Protein AF-A0A7Y4UPC9-F1 (afdb_monomer_lite)

Foldseek 3Di:
DVVVVLVVLLVVLLVCQQVLDPVVVVVVVVVLVVLCVPVPPNCVVVVVSNVVSNVSSVVVNCCPQPVVCVVVVHDDPGPHNPPPCVVVLVVQLVLLVVLCVVCAAAAPAPQVSCVVPVPDSHRPDVVSRCSRHGHDDDD

Structure (mmCIF, N/CA/C/O backbone):
data_AF-A0A7Y4UPC9-F1
#
_entry.id   AF-A0A7Y4UPC9-F1
#
loop_
_atom_site.group_PDB
_atom_site.id
_atom_site.type_symbol
_atom_site.label_atom_id
_atom_site.label_alt_id
_atom_site.label_comp_id
_atom_site.label_asym_id
_atom_site.label_entity_id
_atom_site.label_seq_id
_atom_site.pdbx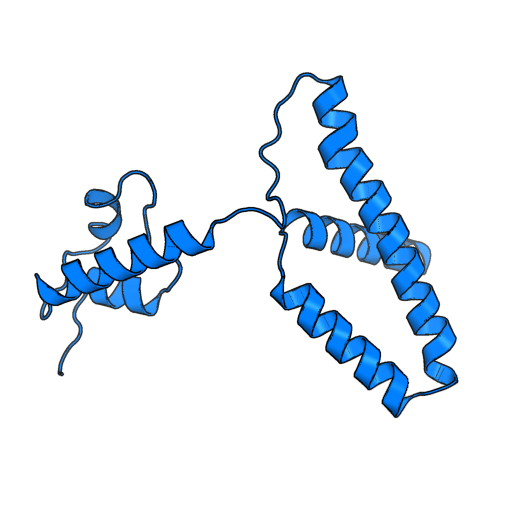_PDB_ins_code
_atom_site.Cartn_x
_atom_site.Cartn_y
_atom_site.Cartn_z
_atom_site.occupancy
_atom_site.B_iso_or_equiv
_atom_site.auth_seq_id
_atom_site.auth_comp_id
_atom_site.auth_asym_id
_atom_site.auth_atom_id
_atom_site.pdbx_PDB_model_num
ATOM 1 N N . MET A 1 1 ? -5.667 -14.138 23.600 1.00 67.75 1 MET A N 1
ATOM 2 C CA . MET A 1 1 ? -6.280 -14.009 22.254 1.00 67.75 1 MET A CA 1
ATOM 3 C C . MET A 1 1 ? -6.475 -12.553 21.809 1.00 67.75 1 MET A C 1
ATOM 5 O O . MET A 1 1 ? -5.989 -12.203 20.745 1.00 67.75 1 MET A O 1
ATOM 9 N N . ARG A 1 2 ? -7.091 -11.669 22.616 1.00 74.94 2 ARG A N 1
ATOM 10 C CA . ARG A 1 2 ? -7.308 -10.247 22.247 1.00 74.94 2 ARG A CA 1
ATOM 11 C C . ARG A 1 2 ? -6.025 -9.437 21.988 1.00 74.94 2 ARG A C 1
ATOM 13 O O . ARG A 1 2 ? -5.989 -8.654 21.050 1.00 74.94 2 ARG A O 1
ATOM 20 N N . ALA A 1 3 ? -4.969 -9.654 22.774 1.00 78.12 3 ALA A N 1
ATOM 21 C CA . ALA A 1 3 ? -3.689 -8.961 22.586 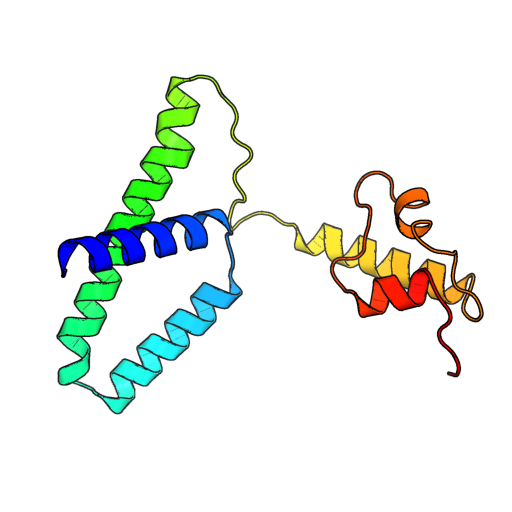1.00 78.12 3 ALA A CA 1
ATOM 22 C C . ALA A 1 3 ? -3.013 -9.311 21.248 1.00 78.12 3 ALA A C 1
ATOM 24 O O . ALA A 1 3 ? -2.524 -8.425 20.560 1.00 78.12 3 ALA A O 1
ATOM 25 N N . PHE A 1 4 ? -3.062 -10.586 20.847 1.00 84.75 4 PHE A N 1
ATOM 26 C CA . PHE A 1 4 ? -2.509 -11.050 19.573 1.00 84.75 4 PHE A CA 1
ATOM 27 C C . PHE A 1 4 ? -3.199 -10.389 18.372 1.00 84.75 4 PHE A C 1
ATOM 29 O O . PHE A 1 4 ? -2.528 -9.912 17.465 1.00 84.75 4 PHE A O 1
ATOM 36 N N . LEU A 1 5 ? -4.534 -10.283 18.405 1.00 83.00 5 LEU A N 1
ATOM 37 C CA . LEU A 1 5 ? -5.303 -9.594 17.364 1.00 83.00 5 LEU A CA 1
ATOM 38 C C . LEU A 1 5 ? -4.917 -8.116 17.242 1.00 83.00 5 LEU A C 1
ATOM 40 O O . LEU A 1 5 ? -4.759 -7.625 16.131 1.00 83.00 5 LEU A O 1
ATOM 44 N N . ASN A 1 6 ? -4.724 -7.423 18.367 1.00 79.50 6 ASN A N 1
ATOM 45 C CA . ASN A 1 6 ? -4.304 -6.022 18.352 1.00 79.50 6 ASN A CA 1
ATOM 46 C C . ASN A 1 6 ? -2.889 -5.859 17.781 1.00 79.50 6 ASN A C 1
ATOM 48 O O . ASN A 1 6 ? -2.661 -4.962 16.979 1.00 79.50 6 ASN A O 1
ATOM 52 N N . ILE A 1 7 ? -1.954 -6.745 18.139 1.00 83.50 7 ILE A N 1
ATOM 53 C CA . ILE A 1 7 ? -0.590 -6.728 17.589 1.00 83.50 7 ILE A CA 1
ATOM 54 C C . ILE A 1 7 ? -0.619 -6.961 16.076 1.00 83.50 7 ILE A C 1
ATOM 56 O O . ILE A 1 7 ? 0.023 -6.220 15.336 1.00 83.50 7 ILE A O 1
ATOM 60 N N . ALA A 1 8 ? -1.403 -7.935 15.608 1.00 84.81 8 ALA A N 1
ATOM 61 C CA . ALA A 1 8 ? -1.576 -8.189 14.182 1.00 84.81 8 ALA A CA 1
ATOM 62 C C . ALA A 1 8 ? -2.186 -6.979 13.453 1.00 84.81 8 ALA A C 1
ATOM 64 O O . ALA A 1 8 ? -1.730 -6.626 12.367 1.00 84.81 8 ALA A O 1
ATOM 65 N N . LEU A 1 9 ? -3.167 -6.300 14.063 1.00 83.81 9 LEU A N 1
ATOM 66 C CA . LEU A 1 9 ? -3.770 -5.088 13.501 1.00 83.81 9 LEU A CA 1
ATOM 67 C C . LEU A 1 9 ? -2.757 -3.942 13.396 1.00 83.81 9 LEU A C 1
ATOM 69 O O . LEU A 1 9 ? -2.700 -3.261 12.376 1.00 83.81 9 LEU A O 1
ATOM 73 N N . ILE A 1 10 ? -1.951 -3.733 14.440 1.00 82.06 10 ILE A N 1
ATOM 74 C CA . ILE A 1 10 ? -0.909 -2.701 14.460 1.00 82.06 10 ILE A CA 1
ATOM 75 C C . ILE A 1 10 ? 0.152 -3.010 13.402 1.00 82.06 10 ILE A C 1
ATOM 77 O O . ILE A 1 10 ? 0.505 -2.125 12.628 1.00 82.06 10 ILE A O 1
ATOM 81 N N . ALA A 1 11 ? 0.615 -4.260 13.316 1.00 83.56 11 ALA A N 1
ATOM 82 C CA . ALA A 1 11 ? 1.571 -4.690 12.298 1.00 83.56 11 ALA A CA 1
ATOM 83 C C . ALA A 1 11 ? 1.029 -4.466 10.878 1.00 83.56 11 ALA A C 1
ATOM 85 O O . ALA A 1 11 ? 1.744 -3.961 10.013 1.00 83.56 11 ALA A O 1
ATOM 86 N N . TRP A 1 12 ? -0.253 -4.764 10.653 1.00 84.88 12 TRP A N 1
ATOM 87 C CA . TRP A 1 12 ? -0.916 -4.497 9.379 1.00 84.88 12 TRP A CA 1
ATOM 88 C C . TRP A 1 12 ? -0.943 -2.999 9.042 1.00 84.88 12 TRP A C 1
ATOM 90 O O . TRP A 1 12 ? -0.599 -2.618 7.924 1.00 84.88 12 TRP A O 1
ATOM 100 N N . TRP A 1 13 ? -1.267 -2.134 10.011 1.00 83.31 13 TRP A N 1
ATOM 101 C CA . TRP A 1 13 ? -1.224 -0.681 9.820 1.00 83.31 13 TRP A CA 1
ATOM 102 C C . TRP A 1 13 ? 0.189 -0.166 9.529 1.00 83.31 13 TRP A C 1
ATOM 104 O O . TRP A 1 13 ? 0.358 0.669 8.644 1.00 83.31 13 TRP A O 1
ATOM 114 N N . VAL A 1 14 ? 1.211 -0.685 10.214 1.00 81.94 14 VAL A N 1
ATOM 115 C CA . VAL A 1 14 ? 2.616 -0.328 9.956 1.00 81.94 14 VAL A CA 1
ATOM 116 C C . VAL A 1 14 ? 3.017 -0.681 8.520 1.00 81.94 14 VAL A C 1
ATOM 118 O O . VAL A 1 14 ? 3.597 0.158 7.833 1.00 81.94 14 VAL A O 1
ATOM 121 N N . LEU A 1 15 ? 2.661 -1.878 8.038 1.00 80.38 15 LEU A N 1
ATOM 122 C CA . LEU A 1 15 ? 2.918 -2.295 6.654 1.00 80.38 15 LEU A CA 1
ATOM 123 C C . LEU A 1 15 ? 2.170 -1.427 5.639 1.00 80.38 15 LEU A C 1
ATOM 125 O O . LEU A 1 15 ? 2.726 -1.071 4.601 1.00 80.38 15 LEU A O 1
ATOM 129 N N . LEU A 1 16 ? 0.928 -1.046 5.943 1.00 80.75 16 LEU A N 1
ATOM 130 C CA . LEU A 1 16 ? 0.145 -0.153 5.095 1.00 80.75 16 LEU A CA 1
ATOM 131 C C . LEU A 1 16 ? 0.837 1.206 4.950 1.00 80.75 16 LEU A C 1
ATOM 133 O O . LEU A 1 16 ? 1.022 1.669 3.822 1.00 80.75 16 LEU A O 1
ATOM 137 N N . PHE A 1 17 ? 1.273 1.814 6.057 1.00 76.81 17 PHE A N 1
ATOM 138 C CA . PHE A 1 17 ? 1.993 3.090 6.021 1.00 76.81 17 PHE A CA 1
ATOM 139 C C . PHE A 1 17 ? 3.345 2.979 5.320 1.00 76.81 17 PHE A C 1
ATOM 141 O O . PHE A 1 17 ? 3.689 3.873 4.551 1.00 76.81 17 PHE A O 1
ATOM 148 N N . TYR A 1 18 ? 4.058 1.867 5.507 1.00 73.75 18 TYR A N 1
ATOM 149 C CA . TYR A 1 18 ? 5.296 1.583 4.783 1.00 73.75 18 TYR A CA 1
ATOM 150 C C . TYR A 1 18 ? 5.078 1.455 3.266 1.00 73.75 18 TYR A C 1
ATOM 152 O O . TYR A 1 18 ? 5.858 1.987 2.481 1.00 73.75 18 TYR A O 1
ATOM 160 N N . SER A 1 19 ? 3.993 0.798 2.840 1.00 71.31 19 SER A N 1
ATOM 161 C CA . SER A 1 19 ? 3.652 0.633 1.418 1.00 71.31 19 SER A CA 1
ATOM 162 C C . SER A 1 19 ? 3.169 1.919 0.738 1.00 71.31 19 SER A C 1
ATOM 164 O O . SER A 1 19 ? 3.084 1.965 -0.488 1.00 71.31 19 SER A O 1
ATOM 166 N N . ALA A 1 20 ? 2.804 2.945 1.519 1.00 69.19 20 ALA A N 1
ATOM 167 C CA . ALA A 1 20 ? 2.277 4.223 1.042 1.00 69.19 20 ALA A CA 1
ATOM 168 C C . ALA A 1 20 ? 1.098 4.113 0.043 1.00 69.19 20 ALA A C 1
ATOM 170 O O . ALA A 1 20 ? 0.875 5.004 -0.782 1.00 69.19 20 ALA A O 1
ATOM 171 N N . SER A 1 21 ? 0.312 3.031 0.111 1.00 73.38 21 SER A N 1
ATOM 172 C CA . SER A 1 21 ? -0.757 2.769 -0.856 1.00 73.38 21 SER A CA 1
ATOM 173 C C . SER A 1 21 ? -1.969 3.686 -0.652 1.00 73.38 21 SER A C 1
ATOM 175 O O . SER A 1 21 ? -2.802 3.486 0.235 1.00 73.38 21 SER A O 1
ATOM 177 N N . ARG A 1 22 ? -2.103 4.686 -1.532 1.00 74.06 22 ARG A N 1
ATOM 178 C CA . ARG A 1 22 ? -3.222 5.647 -1.536 1.00 74.06 22 ARG A CA 1
ATOM 179 C C . ARG A 1 22 ? -4.580 4.967 -1.773 1.00 74.06 22 ARG A C 1
ATOM 181 O O . ARG A 1 22 ? -5.582 5.378 -1.193 1.00 74.06 22 ARG A O 1
ATOM 188 N N . GLY A 1 23 ? -4.612 3.902 -2.579 1.00 79.06 23 GLY A N 1
ATOM 189 C CA . GLY A 1 23 ? -5.839 3.161 -2.896 1.00 79.06 23 GLY A CA 1
ATOM 190 C C . GLY A 1 23 ? -6.444 2.455 -1.682 1.00 79.06 23 GLY A C 1
ATOM 191 O O . GLY A 1 23 ? -7.660 2.468 -1.503 1.00 79.06 23 GLY A O 1
ATOM 192 N N . VAL A 1 24 ? -5.601 1.912 -0.798 1.00 82.50 24 VAL A N 1
ATOM 193 C CA . VAL A 1 24 ? -6.072 1.249 0.427 1.00 82.50 24 VAL A CA 1
ATOM 194 C C . VAL A 1 24 ? -6.668 2.265 1.401 1.00 82.50 24 VAL A C 1
ATOM 196 O O . VAL A 1 24 ? -7.692 1.975 2.012 1.00 82.50 24 VAL A O 1
ATOM 199 N N . LEU A 1 25 ? -6.104 3.476 1.498 1.00 81.75 25 LEU A N 1
ATOM 200 C CA . LEU A 1 25 ? -6.674 4.550 2.321 1.00 81.75 25 LEU A CA 1
ATOM 201 C C . LEU A 1 25 ? -8.067 4.970 1.829 1.00 81.75 25 LEU A C 1
ATOM 203 O O . LEU A 1 25 ? -8.977 5.124 2.643 1.00 81.75 25 LEU A O 1
ATOM 207 N N . LEU A 1 26 ? -8.252 5.107 0.511 1.00 83.88 26 LEU A N 1
ATOM 208 C CA . LEU A 1 26 ? -9.553 5.437 -0.082 1.00 83.88 26 LEU A CA 1
ATOM 209 C C . LEU A 1 26 ? -10.580 4.318 0.122 1.00 83.88 26 LEU A C 1
ATOM 211 O O . LEU A 1 26 ? -11.696 4.586 0.566 1.00 83.88 26 LEU A O 1
ATOM 215 N N . ALA A 1 27 ? -10.201 3.065 -0.144 1.00 86.62 27 ALA A N 1
ATOM 216 C CA . ALA A 1 27 ? -11.072 1.910 0.070 1.00 86.62 27 ALA A CA 1
ATOM 217 C C . ALA A 1 27 ? -11.455 1.756 1.549 1.00 86.62 27 ALA A C 1
ATOM 219 O O . ALA A 1 27 ? -12.613 1.492 1.873 1.00 86.62 27 ALA A O 1
ATOM 220 N N . TRP A 1 28 ? -10.502 1.980 2.455 1.00 87.62 28 TRP A N 1
ATOM 221 C CA . TRP A 1 28 ? -10.745 1.964 3.891 1.00 87.62 28 TRP A CA 1
ATOM 222 C C . TRP A 1 28 ? -11.702 3.082 4.317 1.00 87.62 28 TRP A C 1
ATOM 224 O O . TRP A 1 28 ? -12.673 2.803 5.016 1.00 87.62 28 TRP A O 1
ATOM 234 N N . LEU A 1 29 ? -11.496 4.323 3.858 1.00 87.88 29 LEU A N 1
ATOM 235 C CA . LEU A 1 29 ? -12.406 5.441 4.135 1.00 87.88 29 LEU A CA 1
ATOM 236 C C . LEU A 1 29 ? -13.827 5.133 3.652 1.00 87.88 29 LEU A C 1
ATOM 238 O O . LEU A 1 29 ? -14.782 5.288 4.414 1.00 87.88 29 LEU A O 1
ATOM 242 N N . ALA A 1 30 ? -13.967 4.636 2.422 1.00 90.75 30 ALA A N 1
ATOM 243 C CA . ALA A 1 30 ? -15.255 4.232 1.869 1.00 90.75 30 ALA A CA 1
ATOM 244 C C . ALA A 1 30 ? -15.908 3.112 2.700 1.00 90.75 30 ALA A C 1
ATOM 246 O O . ALA A 1 30 ? -17.085 3.207 3.050 1.00 90.75 30 ALA A O 1
ATOM 247 N N . GLY A 1 31 ? -15.140 2.091 3.092 1.00 88.56 31 GLY A N 1
ATOM 248 C CA . GLY A 1 31 ? -15.613 1.001 3.946 1.00 88.56 31 GLY A CA 1
ATOM 249 C C . GLY A 1 31 ? -16.055 1.474 5.334 1.00 88.56 31 GLY A C 1
ATOM 250 O O . GLY A 1 31 ? -17.073 1.012 5.853 1.00 88.56 31 GLY A O 1
ATOM 251 N N . MET A 1 32 ? -15.347 2.440 5.922 1.00 87.12 32 MET A N 1
ATOM 252 C CA . MET A 1 32 ? -15.702 3.030 7.216 1.00 87.12 32 MET A CA 1
ATOM 253 C C . MET A 1 32 ? -16.979 3.867 7.130 1.00 87.12 32 MET A C 1
ATOM 255 O O . MET A 1 32 ? -17.838 3.747 8.005 1.00 87.12 32 MET A O 1
ATOM 259 N N . LEU A 1 33 ? -17.145 4.655 6.063 1.00 89.38 33 LEU A N 1
ATOM 260 C CA . LEU A 1 33 ? -18.372 5.411 5.801 1.00 89.38 33 LEU A CA 1
ATOM 261 C C . LEU A 1 33 ? -19.568 4.478 5.588 1.00 89.38 33 LEU A C 1
ATOM 263 O O . LEU A 1 33 ? -20.619 4.687 6.194 1.00 89.38 33 LEU A O 1
ATOM 267 N N . LEU A 1 34 ? -19.395 3.411 4.805 1.00 91.81 34 LEU A N 1
ATOM 268 C CA . LEU A 1 34 ? -20.432 2.405 4.582 1.00 91.81 34 LEU A CA 1
ATOM 269 C C . LEU A 1 34 ? -20.818 1.702 5.891 1.00 91.81 34 LEU A C 1
ATOM 271 O O . LEU A 1 34 ? -21.998 1.576 6.212 1.00 91.81 34 LEU A O 1
ATOM 275 N N . THR A 1 35 ? -19.828 1.307 6.694 1.00 89.31 35 THR A N 1
ATOM 276 C CA . THR A 1 35 ? -20.059 0.669 7.999 1.00 89.31 35 THR A CA 1
ATOM 277 C C . THR A 1 35 ? -20.794 1.610 8.956 1.00 89.31 35 THR A C 1
ATOM 279 O O . THR A 1 35 ? -21.733 1.196 9.638 1.00 89.31 35 THR A O 1
ATOM 282 N N . ALA A 1 36 ? -20.412 2.891 8.986 1.00 87.81 36 ALA A N 1
ATOM 283 C CA . ALA A 1 36 ? -21.089 3.912 9.779 1.00 87.81 36 ALA A CA 1
ATOM 284 C C . ALA A 1 36 ? -22.538 4.135 9.314 1.00 87.81 36 ALA A C 1
ATOM 286 O O . ALA A 1 36 ? -23.429 4.292 10.150 1.00 87.81 36 ALA A O 1
ATOM 287 N N . TYR A 1 37 ? -22.785 4.105 8.003 1.00 90.31 37 TYR A N 1
ATOM 288 C CA . TYR A 1 37 ? -24.113 4.275 7.420 1.00 90.31 37 TYR A CA 1
ATOM 289 C C . TYR A 1 37 ? -25.050 3.099 7.739 1.00 90.31 37 TYR A C 1
ATOM 291 O O . TYR A 1 37 ? -26.182 3.318 8.179 1.00 90.31 37 TYR A O 1
ATOM 299 N N . VAL A 1 38 ? -24.566 1.861 7.590 1.00 92.50 38 VAL A N 1
ATOM 300 C CA . VAL A 1 38 ? -25.356 0.634 7.797 1.00 92.50 38 VAL A CA 1
ATOM 301 C C . VAL A 1 38 ? -25.601 0.363 9.284 1.00 92.50 38 VAL A C 1
ATOM 303 O O . VAL A 1 38 ? -26.742 0.175 9.702 1.00 92.50 38 VAL A O 1
ATOM 306 N N . TYR A 1 39 ? -24.548 0.381 10.108 1.00 87.25 39 TYR A N 1
ATOM 307 C CA . TYR A 1 39 ? -24.617 -0.067 11.506 1.00 87.25 39 TYR A CA 1
ATOM 308 C C . TYR A 1 39 ? -24.792 1.079 12.521 1.00 87.25 39 TYR A C 1
ATOM 310 O O . TYR A 1 39 ? -25.047 0.834 13.705 1.00 87.25 39 TYR A O 1
ATOM 318 N N . LYS A 1 40 ? -24.689 2.343 12.082 1.00 87.06 40 LYS A N 1
ATOM 319 C CA . LYS A 1 40 ? -24.978 3.566 12.859 1.00 87.06 40 LYS A CA 1
ATOM 320 C C . LYS A 1 40 ? -24.368 3.548 14.268 1.00 87.06 40 LYS A C 1
ATOM 322 O O . LYS A 1 40 ? -23.150 3.593 14.435 1.00 87.06 40 LYS A O 1
ATOM 327 N N . LYS A 1 41 ? -25.202 3.495 15.317 1.00 79.19 41 LYS A N 1
ATOM 328 C CA . LYS A 1 41 ? -24.753 3.536 16.721 1.00 79.19 41 LYS A CA 1
ATOM 329 C C . LYS A 1 41 ? -23.899 2.324 17.111 1.00 79.19 41 LYS A C 1
ATOM 331 O O . LYS A 1 41 ? -22.990 2.495 17.921 1.00 79.19 41 LYS A O 1
ATOM 336 N N . TYR A 1 42 ? -24.125 1.155 16.510 1.00 82.75 42 TYR A N 1
ATOM 337 C CA . TYR A 1 42 ? -23.336 -0.054 16.771 1.00 82.75 42 TYR A CA 1
ATOM 338 C C . TYR A 1 42 ? -21.943 -0.005 16.126 1.00 82.75 42 TYR A C 1
ATOM 340 O O . TYR A 1 42 ? -21.036 -0.695 16.583 1.00 82.75 42 TYR A O 1
ATOM 348 N N . ALA A 1 43 ? -21.730 0.867 15.133 1.00 84.12 43 ALA A N 1
ATOM 349 C CA . ALA A 1 43 ? -20.419 1.066 14.514 1.00 84.12 43 ALA A CA 1
ATOM 35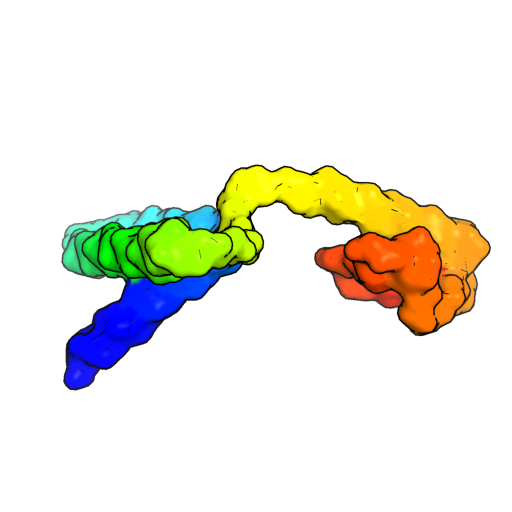0 C C . ALA A 1 43 ? -19.447 1.862 15.401 1.00 84.12 43 ALA A C 1
ATOM 352 O 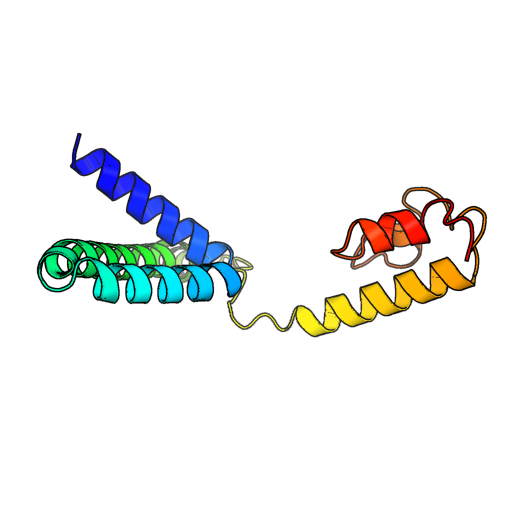O . ALA A 1 43 ? -18.236 1.743 15.247 1.00 84.12 43 ALA A O 1
ATOM 353 N N . ARG A 1 44 ? -19.938 2.669 16.352 1.00 83.44 44 ARG A N 1
ATOM 354 C CA . ARG A 1 44 ? -19.105 3.557 17.189 1.00 83.44 44 ARG A CA 1
ATOM 355 C C . ARG A 1 44 ? -17.925 2.865 17.892 1.00 83.44 44 ARG A C 1
ATOM 357 O O . ARG A 1 44 ? -16.813 3.381 17.773 1.00 83.44 44 ARG A O 1
ATOM 364 N N . PRO A 1 45 ? -18.105 1.740 18.613 1.00 85.19 45 PRO A N 1
ATOM 365 C CA . PRO A 1 45 ? -16.979 1.053 19.248 1.00 85.19 45 PRO A CA 1
ATOM 366 C C . PRO A 1 45 ? -15.967 0.518 18.225 1.00 85.19 45 PRO A C 1
ATOM 368 O O . PRO A 1 45 ? -14.766 0.606 18.466 1.00 85.19 45 PRO A O 1
ATOM 371 N N . PHE A 1 46 ? -16.432 0.037 17.069 1.00 85.00 46 PHE A N 1
ATOM 372 C CA . PHE A 1 46 ? -15.569 -0.446 15.990 1.00 85.00 46 PHE A CA 1
ATOM 373 C C . PHE A 1 46 ? -14.758 0.689 15.347 1.00 85.00 46 PHE A C 1
ATOM 375 O O . PHE A 1 46 ? -13.542 0.578 15.200 1.00 85.00 46 PHE A O 1
ATOM 382 N N . LEU A 1 47 ? -15.406 1.820 15.050 1.00 84.50 47 LEU A N 1
ATOM 383 C CA . LEU A 1 47 ? -14.750 3.014 14.514 1.00 84.50 47 LEU A CA 1
ATOM 384 C C . LEU A 1 47 ? -13.688 3.548 15.482 1.00 84.50 47 LEU A C 1
ATOM 386 O O . LEU A 1 47 ? -12.569 3.848 15.072 1.00 84.50 47 LEU A O 1
ATOM 390 N N . ARG A 1 48 ? -14.007 3.610 16.783 1.00 85.94 48 ARG A N 1
ATOM 391 C CA . ARG A 1 48 ? -13.054 4.041 17.814 1.00 85.94 48 ARG A CA 1
ATOM 392 C C . ARG A 1 48 ? -11.853 3.099 17.902 1.00 85.94 48 ARG A C 1
ATOM 394 O O . ARG A 1 48 ? -10.728 3.574 18.017 1.00 85.94 48 ARG A O 1
ATOM 401 N N . LEU A 1 49 ? -12.081 1.787 17.826 1.00 85.62 49 LEU A N 1
ATOM 402 C CA . LEU A 1 49 ? -11.007 0.796 17.840 1.00 85.62 49 LEU A CA 1
ATOM 403 C C . LEU A 1 49 ? -10.076 0.965 16.634 1.00 85.62 49 LEU A C 1
ATOM 405 O O . LEU A 1 49 ? -8.861 0.954 16.808 1.00 85.62 49 LEU A O 1
ATOM 409 N N . GLN A 1 50 ? -10.619 1.194 15.438 1.00 84.56 50 GLN A N 1
ATOM 410 C CA . GLN A 1 50 ? -9.808 1.445 14.247 1.00 84.56 50 GLN A CA 1
ATOM 411 C C . GLN A 1 50 ? -8.981 2.730 14.356 1.00 84.56 50 GLN A C 1
ATOM 413 O O . GLN A 1 50 ? -7.790 2.706 14.068 1.00 84.56 50 GLN A O 1
ATOM 418 N N . ILE A 1 51 ? -9.564 3.830 14.843 1.00 84.50 51 ILE A N 1
ATOM 419 C CA . ILE A 1 51 ? -8.838 5.099 15.031 1.00 84.50 51 ILE A CA 1
ATOM 420 C C . ILE A 1 51 ? -7.674 4.934 16.020 1.00 84.50 51 ILE A C 1
ATOM 422 O O . ILE A 1 51 ? -6.576 5.423 15.763 1.00 84.50 51 ILE A O 1
ATOM 426 N N . ILE A 1 52 ? -7.884 4.215 17.130 1.00 85.12 52 ILE A N 1
ATOM 427 C CA . ILE A 1 52 ? -6.818 3.945 18.108 1.00 85.12 52 ILE A CA 1
ATOM 428 C C . ILE A 1 52 ? -5.697 3.115 17.472 1.00 85.12 52 ILE A C 1
ATOM 430 O O . ILE A 1 52 ? -4.525 3.433 17.654 1.00 85.12 52 ILE A O 1
ATOM 434 N N . ASN A 1 53 ? -6.039 2.079 16.703 1.00 83.06 53 ASN A N 1
ATOM 435 C CA . ASN A 1 53 ? -5.040 1.243 16.037 1.00 83.06 53 ASN A CA 1
ATOM 436 C C . ASN A 1 53 ? -4.291 1.991 14.927 1.00 83.06 53 ASN A C 1
ATOM 438 O O . ASN A 1 53 ? -3.100 1.758 14.761 1.00 83.06 53 ASN A O 1
ATOM 442 N N . ILE A 1 54 ? -4.939 2.929 14.231 1.00 83.25 54 ILE A N 1
ATOM 443 C CA . ILE A 1 54 ? -4.264 3.841 13.299 1.00 83.25 54 ILE A CA 1
ATOM 444 C C . ILE A 1 54 ? -3.262 4.710 14.044 1.00 83.25 54 ILE A C 1
ATOM 446 O O . ILE A 1 54 ? -2.110 4.781 13.634 1.00 83.25 54 ILE A O 1
ATOM 450 N N . ALA A 1 55 ? -3.672 5.349 15.142 1.00 85.25 55 ALA A N 1
ATOM 451 C CA . ALA A 1 55 ? -2.780 6.208 15.916 1.00 85.25 55 ALA A CA 1
ATOM 452 C C . ALA A 1 55 ? -1.558 5.429 16.432 1.00 85.25 55 ALA A C 1
ATOM 454 O O . ALA A 1 55 ? -0.428 5.906 16.321 1.00 85.25 55 ALA A O 1
ATOM 455 N N . LEU A 1 56 ? -1.774 4.204 16.923 1.00 85.25 56 LEU A N 1
ATOM 456 C CA . LEU A 1 56 ? -0.695 3.303 17.328 1.00 85.25 56 LEU A CA 1
ATOM 457 C C . LEU A 1 56 ? 0.176 2.880 16.139 1.00 85.25 56 LEU A C 1
ATOM 459 O O . LEU A 1 56 ? 1.393 2.954 16.241 1.00 85.25 56 LEU A O 1
ATOM 463 N N . GLY A 1 57 ? -0.419 2.511 15.004 1.00 82.19 57 GLY A N 1
ATOM 464 C CA . GLY A 1 57 ? 0.303 2.138 13.788 1.00 82.19 57 GLY A CA 1
ATOM 465 C C . GLY A 1 57 ? 1.155 3.276 13.224 1.00 82.19 57 GLY A C 1
ATOM 466 O O . GLY A 1 57 ? 2.304 3.048 12.862 1.00 82.19 57 GLY A O 1
ATOM 467 N N . VAL A 1 58 ? 0.643 4.512 13.220 1.00 83.00 58 VAL A N 1
ATOM 468 C CA . VAL A 1 58 ? 1.400 5.716 12.841 1.00 83.00 58 VAL A CA 1
ATOM 469 C C . VAL A 1 58 ? 2.548 5.949 13.819 1.00 83.00 58 VAL A C 1
ATOM 471 O O . VAL A 1 58 ? 3.677 6.157 13.384 1.00 83.00 58 VAL A O 1
ATOM 474 N N . CYS A 1 59 ? 2.294 5.874 15.128 1.00 85.06 59 CYS A N 1
ATOM 475 C CA . CYS A 1 59 ? 3.331 6.032 16.148 1.00 85.06 59 CYS A CA 1
ATOM 476 C C . CYS A 1 59 ? 4.450 4.989 15.977 1.00 85.06 59 CYS A C 1
ATOM 478 O O . CYS A 1 59 ? 5.626 5.345 15.898 1.00 85.06 59 CYS A O 1
ATOM 480 N N . SER A 1 60 ? 4.085 3.714 15.817 1.00 81.88 60 SER A N 1
ATOM 481 C CA . SER A 1 60 ? 5.025 2.621 15.559 1.00 81.88 60 SER A CA 1
ATOM 482 C C . SER A 1 60 ? 5.777 2.797 14.239 1.00 81.88 60 SER A C 1
ATOM 484 O O . SER A 1 60 ? 6.983 2.576 14.207 1.00 81.88 60 SER A O 1
ATOM 486 N N . TYR A 1 61 ? 5.111 3.241 13.170 1.00 81.69 61 TYR A N 1
ATOM 487 C CA . TYR A 1 61 ? 5.751 3.541 11.888 1.00 81.69 61 TYR A CA 1
ATOM 488 C C . TYR A 1 61 ? 6.801 4.652 12.025 1.00 81.69 61 TYR A C 1
ATOM 490 O O . TYR A 1 61 ? 7.938 4.481 11.591 1.00 81.69 61 TYR A O 1
ATOM 498 N N . TYR A 1 62 ? 6.458 5.770 12.673 1.00 80.94 62 TYR A N 1
ATOM 499 C CA . TYR A 1 62 ? 7.399 6.868 12.913 1.00 80.94 62 TYR A CA 1
ATOM 500 C C . TYR A 1 62 ? 8.595 6.418 13.756 1.00 80.94 62 TYR A C 1
ATOM 502 O O . TYR A 1 62 ? 9.736 6.761 13.444 1.00 80.94 62 TYR A O 1
ATOM 510 N N . LEU A 1 63 ? 8.346 5.623 14.796 1.00 81.12 63 LEU A N 1
ATOM 511 C CA . LEU A 1 63 ? 9.398 5.109 15.660 1.00 81.12 63 LEU A CA 1
ATOM 512 C C . LEU A 1 63 ? 10.351 4.184 14.886 1.00 81.12 63 LEU A C 1
ATOM 514 O O . LEU A 1 63 ? 11.561 4.395 14.918 1.00 81.12 63 LEU A O 1
ATOM 518 N N . LEU A 1 64 ? 9.814 3.223 14.131 1.00 78.88 64 LEU A N 1
ATOM 519 C CA . LEU A 1 64 ? 10.606 2.226 13.406 1.00 78.88 64 LEU A CA 1
ATOM 520 C C . LEU A 1 64 ? 11.344 2.794 12.188 1.00 78.88 64 LEU A C 1
ATOM 522 O O . LEU A 1 64 ? 12.489 2.426 11.953 1.00 78.88 64 LEU A O 1
ATOM 526 N N . PHE A 1 65 ? 10.706 3.681 11.420 1.00 72.44 65 PHE A N 1
ATOM 527 C CA . PHE A 1 65 ? 11.216 4.117 10.113 1.00 72.44 65 PHE A CA 1
ATOM 528 C C . PHE A 1 65 ? 11.756 5.551 10.082 1.00 72.44 65 PHE A C 1
ATOM 530 O O . PHE A 1 65 ? 12.406 5.916 9.108 1.00 72.44 65 PHE A O 1
ATOM 537 N N . LYS A 1 66 ? 11.535 6.371 11.121 1.00 74.88 66 LYS A N 1
ATOM 538 C CA . LYS A 1 66 ? 12.172 7.698 11.232 1.00 74.88 66 LYS A CA 1
ATOM 539 C C . LYS A 1 66 ? 13.120 7.819 12.417 1.00 74.88 66 LYS A C 1
ATOM 541 O O . LYS A 1 66 ? 14.232 8.294 12.231 1.00 74.88 66 LYS A O 1
ATOM 546 N N . VAL A 1 67 ? 12.708 7.398 13.614 1.00 77.81 67 VAL A N 1
ATOM 547 C CA . VAL A 1 67 ? 13.510 7.612 14.834 1.00 77.81 67 VAL A CA 1
ATOM 548 C C . VAL A 1 67 ? 14.705 6.659 14.899 1.00 77.81 67 VAL A C 1
ATOM 550 O O . VAL A 1 67 ? 15.832 7.111 15.079 1.00 77.81 67 VAL A O 1
ATOM 553 N N . ILE A 1 68 ? 14.483 5.354 14.712 1.00 77.31 68 ILE A N 1
ATOM 554 C CA . ILE A 1 68 ? 15.564 4.353 14.762 1.00 77.31 68 ILE A CA 1
ATOM 555 C C . ILE A 1 68 ? 16.628 4.581 13.672 1.00 77.31 68 ILE A C 1
ATOM 557 O O . ILE A 1 68 ? 17.812 4.533 14.003 1.00 77.31 68 ILE A O 1
ATOM 561 N N . PRO A 1 69 ? 16.280 4.857 12.400 1.00 73.00 69 PRO A N 1
ATOM 562 C CA . PRO A 1 69 ? 17.286 5.070 11.359 1.00 73.00 69 PRO A CA 1
ATOM 563 C C . PRO A 1 69 ? 18.063 6.374 11.552 1.00 73.00 69 PRO A C 1
ATOM 565 O O . PRO A 1 69 ? 19.276 6.382 11.360 1.00 73.00 69 PRO A O 1
ATOM 568 N N . ALA A 1 70 ? 17.397 7.443 12.013 1.00 72.56 70 ALA A N 1
ATOM 569 C CA . ALA A 1 70 ? 18.057 8.705 12.348 1.00 72.56 70 ALA A CA 1
ATOM 570 C C . ALA A 1 70 ? 19.084 8.540 13.477 1.00 72.56 70 ALA A C 1
ATOM 572 O O . ALA A 1 70 ? 20.151 9.140 13.423 1.00 72.56 70 ALA A O 1
ATOM 573 N N . ALA A 1 71 ? 18.789 7.699 14.473 1.00 74.56 71 ALA A N 1
ATOM 574 C CA . ALA A 1 71 ? 19.716 7.398 15.562 1.00 74.56 71 ALA A CA 1
ATOM 575 C C . ALA A 1 71 ? 20.916 6.529 15.135 1.00 74.56 71 ALA A C 1
ATOM 577 O O . ALA A 1 71 ? 21.924 6.514 15.832 1.00 74.56 71 ALA A O 1
ATOM 578 N N . ASN A 1 72 ? 20.816 5.811 14.011 1.00 75.50 72 ASN A N 1
ATOM 579 C CA . ASN A 1 72 ? 21.862 4.922 13.489 1.00 75.50 72 ASN A CA 1
ATOM 580 C C . ASN A 1 72 ? 22.588 5.502 12.258 1.00 75.50 72 ASN A C 1
ATOM 582 O O . ASN A 1 72 ? 23.219 4.743 11.524 1.00 75.50 72 ASN A O 1
ATOM 586 N N . GLU A 1 73 ? 22.429 6.804 11.973 1.00 68.94 73 GLU A N 1
ATOM 587 C CA . GLU A 1 73 ? 22.952 7.486 10.769 1.00 68.94 73 GLU A CA 1
ATOM 588 C C . GLU A 1 73 ? 22.674 6.733 9.452 1.00 68.94 73 GLU A C 1
ATOM 590 O O . GLU A 1 73 ? 23.389 6.849 8.459 1.00 68.94 73 GLU A O 1
ATOM 595 N N . SER A 1 74 ? 21.605 5.938 9.436 1.00 59.94 74 SER A N 1
ATOM 596 C CA . SER A 1 74 ? 21.259 5.067 8.323 1.00 59.94 74 SER A CA 1
ATOM 597 C C . SER A 1 74 ? 20.132 5.711 7.529 1.00 59.94 74 SER A C 1
ATOM 599 O O . SER A 1 74 ? 19.031 5.929 8.042 1.00 59.94 74 SER A O 1
ATOM 601 N N . SER A 1 75 ? 20.380 6.010 6.256 1.00 57.62 75 SER A N 1
ATOM 602 C CA . SER A 1 75 ? 19.354 6.515 5.348 1.00 57.62 75 SER A CA 1
ATOM 603 C C . SER A 1 75 ? 18.462 5.366 4.870 1.00 57.62 75 SER A C 1
ATOM 605 O O . SER A 1 75 ? 18.743 4.684 3.887 1.00 57.62 75 SER A O 1
ATOM 607 N N . LEU A 1 76 ? 17.343 5.132 5.563 1.00 59.66 76 LEU A N 1
ATOM 608 C CA . LEU A 1 76 ? 16.299 4.260 5.026 1.00 59.66 76 LEU A CA 1
ATOM 609 C C . LEU A 1 76 ? 15.531 4.989 3.920 1.00 59.66 76 LEU A C 1
ATOM 611 O O . LEU A 1 76 ? 14.810 5.958 4.173 1.00 59.66 76 LEU A O 1
ATOM 615 N N . VAL A 1 77 ? 15.623 4.468 2.695 1.00 57.34 77 VAL A N 1
ATOM 616 C CA . VAL A 1 77 ? 14.725 4.844 1.596 1.00 57.34 77 VAL A CA 1
ATOM 617 C C . VAL A 1 77 ? 13.336 4.311 1.936 1.00 57.34 77 VAL A C 1
ATOM 619 O O . VAL A 1 77 ? 12.996 3.161 1.668 1.00 57.34 77 VAL A O 1
ATOM 622 N N . THR A 1 78 ? 12.533 5.143 2.591 1.00 54.69 78 THR A N 1
ATOM 623 C CA . THR A 1 78 ? 11.145 4.805 2.911 1.00 54.69 78 THR A CA 1
ATOM 624 C C . THR A 1 78 ? 10.261 5.287 1.765 1.00 54.69 78 THR A C 1
ATOM 626 O O . THR A 1 78 ? 10.441 6.397 1.263 1.00 54.69 78 THR A O 1
ATOM 629 N N . GLY A 1 79 ? 9.310 4.464 1.318 1.00 53.47 79 GLY A N 1
ATOM 630 C CA . GLY A 1 79 ? 8.310 4.889 0.344 1.00 53.47 79 GLY A CA 1
ATOM 631 C C . GLY A 1 79 ? 7.444 5.992 0.946 1.00 53.47 79 GLY A C 1
ATOM 632 O O . GLY A 1 79 ? 6.566 5.725 1.755 1.00 53.47 79 GLY A O 1
ATOM 633 N N . THR A 1 80 ? 7.701 7.250 0.605 1.00 51.19 80 THR A N 1
ATOM 634 C CA . THR A 1 80 ? 6.864 8.356 1.078 1.00 51.19 80 THR A CA 1
ATOM 635 C C . THR A 1 80 ? 5.541 8.349 0.310 1.00 51.19 80 THR A C 1
ATOM 637 O O . THR A 1 80 ? 5.532 8.170 -0.905 1.00 51.19 80 THR A O 1
ATOM 640 N N . ILE A 1 81 ? 4.418 8.643 0.979 1.00 48.44 81 ILE A N 1
ATOM 641 C CA . ILE A 1 81 ? 3.113 8.897 0.323 1.00 48.44 81 ILE A CA 1
ATOM 642 C C . ILE A 1 81 ? 3.226 10.004 -0.743 1.00 48.44 81 ILE A C 1
ATOM 644 O O . ILE A 1 81 ? 2.453 10.022 -1.700 1.00 48.44 81 ILE A O 1
ATOM 648 N N . ALA A 1 82 ? 4.232 10.871 -0.612 1.00 44.25 82 ALA A N 1
ATOM 649 C CA . ALA A 1 82 ? 4.612 11.924 -1.545 1.00 44.25 82 ALA A CA 1
ATOM 650 C C . ALA A 1 82 ? 5.654 11.510 -2.609 1.00 44.25 82 ALA A C 1
ATOM 652 O O . ALA A 1 82 ? 6.200 12.389 -3.262 1.00 44.25 82 ALA A O 1
ATOM 653 N N . ARG A 1 83 ? 5.965 10.216 -2.812 1.00 51.66 83 ARG A N 1
ATOM 654 C CA . ARG A 1 83 ? 6.736 9.816 -4.003 1.00 51.66 83 ARG A CA 1
ATOM 655 C C . ARG A 1 83 ? 5.929 10.200 -5.242 1.00 51.66 83 ARG A C 1
ATOM 657 O O . ARG A 1 83 ? 4.832 9.681 -5.453 1.00 51.66 83 ARG A O 1
ATOM 664 N N . GLU A 1 84 ? 6.494 11.073 -6.064 1.00 49.00 84 GLU A N 1
ATOM 665 C CA . GLU A 1 84 ? 6.009 11.412 -7.405 1.00 49.00 84 GLU A CA 1
ATOM 666 C C . GLU A 1 84 ? 6.325 10.287 -8.405 1.00 49.00 84 GLU A C 1
ATOM 668 O O . GLU A 1 84 ? 6.770 10.507 -9.516 1.00 49.00 84 GLU A O 1
ATOM 673 N N . SER A 1 85 ? 6.076 9.028 -8.030 1.00 54.19 85 SER A N 1
ATOM 674 C CA . SER A 1 85 ? 6.308 7.870 -8.909 1.00 54.19 85 SER A CA 1
ATOM 675 C C . SER A 1 85 ? 5.295 7.757 -10.056 1.00 54.19 85 SER A C 1
ATOM 677 O O . SER A 1 85 ? 5.234 6.726 -10.720 1.00 54.19 85 SER A O 1
ATOM 679 N N . THR A 1 86 ? 4.391 8.727 -10.206 1.00 54.38 86 THR A N 1
ATOM 680 C CA . THR A 1 86 ? 3.413 8.714 -11.299 1.00 54.38 86 THR A CA 1
ATOM 681 C C . THR A 1 86 ? 4.083 9.115 -12.608 1.00 54.38 86 THR A C 1
ATOM 683 O O . THR A 1 86 ? 3.792 8.493 -13.628 1.00 54.38 86 THR A O 1
ATOM 686 N N . ASP A 1 87 ? 5.014 10.071 -12.559 1.00 55.69 87 ASP A N 1
ATOM 687 C CA . ASP A 1 87 ? 5.723 10.562 -13.743 1.00 55.69 87 ASP A CA 1
ATOM 688 C C . ASP A 1 87 ? 6.640 9.472 -14.318 1.00 55.69 87 ASP A C 1
ATOM 690 O O . ASP A 1 87 ? 6.557 9.182 -15.511 1.00 55.69 87 ASP A O 1
ATOM 694 N N . ASP A 1 88 ? 7.340 8.727 -13.450 1.00 68.81 88 ASP A N 1
ATOM 695 C CA . ASP A 1 88 ? 8.120 7.540 -13.839 1.00 68.81 88 ASP A CA 1
ATOM 696 C C . ASP A 1 88 ? 7.269 6.500 -14.593 1.00 68.81 88 ASP A C 1
ATOM 698 O O . ASP A 1 88 ? 7.729 5.854 -15.531 1.00 68.81 88 ASP A O 1
ATOM 702 N N . ARG A 1 89 ? 6.000 6.299 -14.206 1.00 77.62 89 ARG A N 1
ATOM 703 C CA . ARG A 1 89 ? 5.144 5.279 -14.842 1.00 77.62 89 ARG A CA 1
ATOM 704 C C . ARG A 1 89 ? 4.679 5.693 -16.224 1.00 77.62 89 ARG A C 1
ATOM 706 O O . ARG A 1 89 ? 4.544 4.826 -17.082 1.00 77.62 89 ARG A O 1
ATOM 713 N N . LEU A 1 90 ? 4.390 6.977 -16.421 1.00 82.25 90 LEU A N 1
ATOM 714 C CA . LEU A 1 90 ? 3.943 7.470 -17.716 1.00 82.25 90 LEU A CA 1
ATOM 715 C C . LEU A 1 90 ? 5.071 7.364 -18.744 1.00 82.25 90 LEU A C 1
ATOM 717 O O . LEU A 1 90 ? 4.816 6.918 -19.858 1.00 82.25 90 LEU A O 1
ATOM 721 N N . GLU A 1 91 ? 6.302 7.690 -18.348 1.00 83.31 91 GLU A N 1
ATOM 722 C CA . GLU A 1 91 ? 7.492 7.503 -19.181 1.00 83.31 91 GLU A CA 1
ATOM 723 C C . GLU A 1 91 ? 7.689 6.024 -19.551 1.00 83.31 91 GLU A C 1
ATOM 725 O O . GLU A 1 91 ? 7.836 5.689 -20.727 1.00 83.31 91 GLU A O 1
ATOM 730 N N . LEU A 1 92 ? 7.551 5.116 -18.577 1.00 85.75 92 LEU A N 1
ATOM 731 C CA . LEU A 1 92 ? 7.602 3.672 -18.829 1.00 85.75 92 LEU A CA 1
ATOM 732 C C . LEU A 1 92 ? 6.501 3.203 -19.789 1.00 85.75 92 LEU A C 1
ATOM 734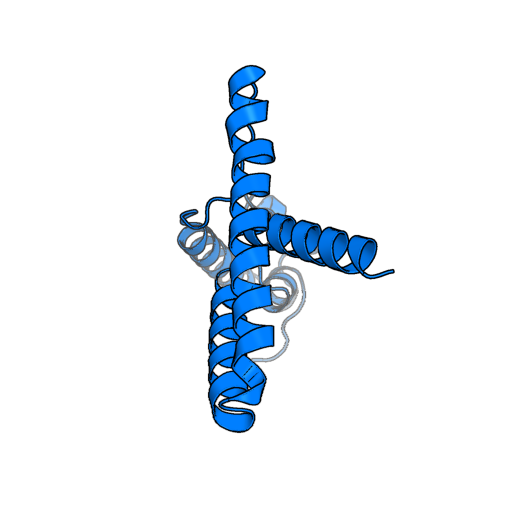 O O . LEU A 1 92 ? 6.725 2.392 -20.682 1.00 85.75 92 LEU A O 1
ATOM 738 N N . TRP A 1 93 ? 5.282 3.713 -19.642 1.00 90.00 93 TRP A N 1
ATOM 739 C CA . TRP A 1 93 ? 4.191 3.331 -20.536 1.00 90.00 93 TRP A CA 1
ATOM 740 C C . TRP A 1 93 ? 4.385 3.888 -21.944 1.00 90.00 93 TRP A C 1
ATOM 742 O O . TRP A 1 93 ? 4.102 3.186 -22.911 1.00 90.00 93 TRP A O 1
ATOM 752 N N . GLN A 1 94 ? 4.897 5.113 -22.073 1.00 88.44 94 GLN A N 1
ATOM 753 C CA . GLN A 1 94 ? 5.252 5.692 -23.366 1.00 88.44 94 GLN A CA 1
ATOM 754 C C . GLN A 1 94 ? 6.326 4.854 -24.059 1.00 88.44 94 GLN A C 1
ATOM 756 O O . GLN A 1 94 ? 6.160 4.516 -25.228 1.00 88.44 94 GLN A O 1
ATOM 761 N N . GLN A 1 95 ? 7.364 4.440 -23.334 1.00 87.94 95 GLN A N 1
ATOM 762 C CA . GLN A 1 95 ? 8.392 3.553 -23.866 1.00 87.94 95 GLN A CA 1
ATOM 763 C C . GLN A 1 95 ? 7.826 2.190 -24.280 1.00 87.94 95 GLN A C 1
ATOM 765 O O . GLN A 1 95 ? 8.119 1.725 -25.378 1.00 87.94 95 GLN A O 1
ATOM 770 N N . ALA A 1 96 ? 6.966 1.574 -23.461 1.00 88.12 96 ALA A N 1
ATOM 771 C CA . ALA A 1 96 ? 6.300 0.324 -23.830 1.00 88.12 96 ALA A CA 1
ATOM 772 C C . ALA A 1 96 ? 5.513 0.474 -25.140 1.00 88.12 96 ALA A C 1
ATOM 774 O O . ALA A 1 96 ? 5.621 -0.367 -26.024 1.00 88.12 96 ALA A O 1
ATOM 775 N N . ILE A 1 97 ? 4.776 1.579 -25.302 1.00 89.69 97 ILE A N 1
ATOM 776 C CA . ILE A 1 97 ? 4.026 1.885 -26.529 1.00 89.69 97 ILE A CA 1
ATOM 777 C C . ILE A 1 97 ? 4.960 2.081 -27.731 1.00 89.69 97 ILE A C 1
ATOM 779 O O . ILE A 1 97 ? 4.611 1.663 -28.834 1.00 89.69 97 ILE A O 1
ATOM 783 N N . VAL A 1 98 ? 6.129 2.701 -27.546 1.00 90.62 98 VAL A N 1
ATOM 784 C CA . VAL A 1 98 ? 7.141 2.846 -28.605 1.00 90.62 98 VAL A CA 1
ATOM 785 C C . VAL A 1 98 ? 7.645 1.471 -29.049 1.00 90.62 98 VAL A C 1
ATOM 787 O O . VAL A 1 98 ? 7.581 1.176 -30.237 1.00 90.62 98 VAL A O 1
ATOM 790 N N . LEU A 1 99 ? 8.023 0.594 -28.114 1.00 88.62 99 LEU A N 1
ATOM 791 C CA . LEU A 1 99 ? 8.502 -0.761 -28.425 1.00 88.62 99 LEU A CA 1
ATOM 792 C C . LEU A 1 99 ? 7.422 -1.613 -29.116 1.00 88.62 99 LEU A C 1
ATOM 794 O O . LEU A 1 99 ? 7.711 -2.301 -30.092 1.00 88.62 99 LEU A O 1
ATOM 798 N N . ILE A 1 100 ? 6.162 -1.497 -28.677 1.00 89.38 100 ILE A N 1
ATOM 799 C CA . ILE A 1 100 ? 5.009 -2.132 -29.341 1.00 89.38 100 ILE A CA 1
ATOM 800 C C . ILE A 1 100 ? 4.881 -1.648 -30.794 1.00 89.38 100 ILE A C 1
ATOM 802 O O . ILE A 1 100 ? 4.581 -2.436 -31.684 1.00 89.38 100 ILE A O 1
ATOM 806 N N . ARG A 1 101 ? 5.101 -0.354 -31.065 1.00 87.56 101 ARG A N 1
ATOM 807 C CA . ARG A 1 101 ? 5.028 0.204 -32.429 1.00 87.56 101 ARG A CA 1
ATOM 808 C C . ARG A 1 101 ? 6.215 -0.193 -33.299 1.00 87.56 101 ARG A C 1
ATOM 810 O O . ARG A 1 101 ? 6.040 -0.350 -34.503 1.00 87.56 101 ARG A O 1
ATOM 817 N N . GLU A 1 102 ? 7.400 -0.325 -32.713 1.00 88.25 102 GLU A N 1
ATOM 818 C CA . GLU A 1 102 ? 8.618 -0.718 -33.425 1.00 88.25 102 GLU A CA 1
ATOM 819 C C . GLU A 1 102 ? 8.634 -2.212 -33.765 1.00 88.25 102 GLU A C 1
ATOM 821 O O . GLU A 1 102 ? 9.183 -2.598 -34.795 1.00 88.25 102 GLU A O 1
ATOM 826 N N . SER A 1 103 ? 8.028 -3.059 -32.928 1.00 84.88 103 SER A N 1
ATOM 827 C CA . SER A 1 103 ? 7.991 -4.517 -33.114 1.00 84.88 103 SER A CA 1
ATOM 828 C C . SER A 1 103 ? 6.613 -5.115 -32.773 1.00 84.88 103 SER A C 1
ATOM 830 O O . SER A 1 103 ? 6.502 -5.913 -31.847 1.00 84.88 103 SER A O 1
ATOM 832 N N . PRO A 1 104 ? 5.545 -4.785 -33.528 1.00 80.94 104 PRO A N 1
ATOM 833 C CA . PRO A 1 104 ? 4.167 -5.155 -33.173 1.00 80.94 104 PRO A CA 1
ATOM 834 C C . PRO A 1 104 ? 3.867 -6.652 -33.306 1.00 80.94 104 PRO A C 1
ATOM 836 O O . PRO A 1 104 ? 2.980 -7.169 -32.633 1.00 80.94 104 PRO A O 1
ATOM 839 N N . ILE A 1 105 ? 4.583 -7.340 -34.200 1.00 79.12 105 ILE A N 1
ATOM 840 C CA . ILE A 1 105 ? 4.314 -8.745 -34.520 1.00 79.12 105 ILE A CA 1
ATOM 841 C C . ILE A 1 105 ? 4.989 -9.661 -33.509 1.00 79.12 105 ILE A C 1
ATOM 843 O O . ILE A 1 105 ? 4.301 -10.501 -32.956 1.00 79.12 105 ILE A O 1
ATOM 847 N N . PHE A 1 106 ? 6.295 -9.487 -33.275 1.00 81.19 106 PHE A N 1
ATOM 848 C CA . PHE A 1 106 ? 7.094 -10.406 -32.456 1.00 81.19 106 PHE A CA 1
ATOM 849 C C . PHE A 1 106 ? 7.466 -9.874 -31.059 1.00 81.19 106 PHE A C 1
ATOM 851 O O . PHE A 1 106 ? 8.080 -10.581 -30.259 1.00 81.19 106 PHE A O 1
ATOM 858 N N . GLY A 1 107 ? 7.149 -8.606 -30.771 1.00 86.81 107 GLY A N 1
ATOM 859 C CA . GLY A 1 107 ? 7.719 -7.883 -29.635 1.00 86.81 107 GLY A CA 1
ATOM 860 C C . GLY A 1 107 ? 9.237 -7.699 -29.765 1.00 86.81 107 GLY A C 1
ATOM 861 O O . GLY A 1 107 ? 9.873 -8.158 -30.716 1.00 86.81 107 GLY A O 1
ATOM 862 N N . VAL A 1 108 ? 9.845 -7.016 -28.794 1.00 88.44 108 VAL A N 1
ATOM 863 C CA . VAL A 1 108 ? 11.311 -6.864 -28.739 1.00 88.44 108 VAL A CA 1
ATOM 864 C C . VAL A 1 108 ? 12.017 -8.072 -28.116 1.00 88.44 108 VAL A C 1
ATOM 866 O O . VAL A 1 108 ? 13.241 -8.157 -28.148 1.00 88.44 108 VAL A O 1
ATOM 869 N N . GLY A 1 109 ? 11.273 -9.041 -27.581 1.00 86.50 109 GLY A N 1
ATOM 870 C CA . GLY A 1 109 ? 11.785 -10.231 -26.909 1.00 86.50 109 GLY A CA 1
ATOM 871 C C . GLY A 1 109 ? 11.776 -10.116 -25.377 1.00 86.50 109 GLY A C 1
ATOM 872 O O . GLY A 1 109 ? 11.757 -9.012 -24.823 1.00 86.50 109 GLY A O 1
ATOM 873 N N . PRO A 1 110 ? 11.807 -11.260 -24.668 1.00 84.25 110 PRO A N 1
ATOM 874 C CA . PRO A 1 110 ? 11.733 -11.291 -23.211 1.00 84.25 110 PRO A CA 1
ATOM 875 C C . PRO A 1 110 ? 12.902 -10.528 -22.589 1.00 84.25 110 PRO A C 1
ATOM 877 O O . PRO A 1 110 ? 14.045 -10.679 -23.022 1.00 84.25 110 PRO A O 1
ATOM 880 N N . MET A 1 111 ? 12.622 -9.737 -21.552 1.00 85.81 111 MET A N 1
ATOM 881 C CA . MET A 1 111 ? 13.597 -8.893 -20.841 1.00 85.81 111 MET A CA 1
ATOM 882 C C . MET A 1 111 ? 14.248 -7.778 -21.685 1.00 85.81 111 MET A C 1
ATOM 884 O O . MET A 1 111 ? 15.019 -6.990 -21.133 1.00 85.81 111 MET A O 1
ATOM 888 N N . HIS A 1 112 ? 13.937 -7.631 -22.981 1.00 86.19 112 HIS A N 1
ATOM 889 C CA . HIS A 1 112 ? 14.488 -6.530 -23.784 1.00 86.19 112 HIS A CA 1
ATOM 890 C C . HIS A 1 112 ? 13.909 -5.167 -23.405 1.00 86.19 112 HIS A C 1
ATOM 892 O O . HIS A 1 112 ? 14.572 -4.153 -23.609 1.00 86.19 112 HIS A O 1
ATOM 898 N N . TYR A 1 113 ? 12.743 -5.116 -22.761 1.00 85.88 113 TYR A N 1
ATOM 899 C CA . TYR A 1 113 ? 12.267 -3.875 -22.154 1.00 85.88 113 TYR A CA 1
ATOM 900 C C . TYR A 1 113 ? 13.303 -3.305 -21.162 1.00 85.88 113 TYR A C 1
ATOM 902 O O . TYR A 1 113 ? 13.654 -2.127 -21.228 1.00 85.88 113 TYR A O 1
ATOM 910 N N . ALA A 1 114 ? 13.864 -4.156 -20.294 1.00 85.12 114 ALA A N 1
ATOM 911 C CA . ALA A 1 114 ? 14.884 -3.766 -19.319 1.00 85.12 114 ALA A CA 1
ATOM 912 C C . ALA A 1 114 ? 16.225 -3.381 -19.966 1.00 85.12 114 ALA A C 1
ATOM 914 O O . ALA A 1 114 ? 16.968 -2.576 -19.409 1.00 85.12 114 ALA A O 1
ATOM 915 N N . TRP A 1 115 ? 16.530 -3.918 -21.152 1.00 84.38 115 TRP A N 1
ATOM 916 C CA . TRP A 1 115 ? 17.696 -3.500 -21.935 1.00 84.38 115 TRP A CA 1
ATOM 917 C C . TRP A 1 115 ? 17.567 -2.048 -22.411 1.00 84.38 115 TRP A C 1
ATOM 919 O O . TRP A 1 115 ? 18.524 -1.279 -22.337 1.00 84.38 115 TRP A O 1
ATOM 929 N N . HIS A 1 116 ? 16.370 -1.653 -22.852 1.00 81.31 116 HIS A N 1
ATOM 930 C CA . HIS A 1 116 ? 16.087 -0.280 -23.273 1.00 81.31 116 HIS A CA 1
ATOM 931 C C . HIS A 1 116 ? 15.855 0.684 -22.098 1.00 81.31 116 HIS A C 1
ATOM 933 O O . HIS A 1 116 ? 15.922 1.897 -22.294 1.00 81.31 116 HIS A O 1
ATOM 939 N N . ASN A 1 117 ? 15.582 0.182 -20.891 1.00 79.25 117 ASN A N 1
ATOM 940 C CA . ASN A 1 117 ? 15.431 0.989 -19.681 1.00 79.25 117 ASN A CA 1
ATOM 941 C C . ASN A 1 117 ? 16.194 0.371 -18.489 1.00 79.25 117 ASN A C 1
ATOM 943 O O . ASN A 1 117 ? 15.601 -0.322 -17.656 1.00 79.25 117 ASN A O 1
ATOM 947 N N . PRO A 1 118 ? 17.513 0.621 -18.377 1.00 70.00 118 PRO A N 1
ATOM 948 C CA . PRO A 1 118 ? 18.345 0.016 -17.337 1.00 70.00 118 PRO A CA 1
ATOM 949 C C . PRO A 1 118 ? 18.051 0.544 -15.924 1.00 70.00 118 PRO A C 1
ATOM 951 O O . PRO A 1 118 ? 18.449 -0.083 -14.944 1.00 70.00 118 PRO A O 1
ATOM 954 N N . THR A 1 119 ? 17.368 1.685 -15.793 1.00 68.31 119 THR A N 1
ATOM 955 C CA . THR A 1 119 ? 16.974 2.260 -14.499 1.00 68.31 119 THR A CA 1
ATOM 956 C C . THR A 1 119 ? 15.642 1.706 -13.992 1.00 68.31 119 THR A C 1
ATOM 958 O O . THR A 1 119 ? 15.483 1.544 -12.785 1.00 68.31 119 THR A O 1
ATOM 961 N N . ASN A 1 120 ? 14.708 1.366 -14.886 1.00 71.62 120 ASN A N 1
ATOM 962 C CA . ASN A 1 120 ? 13.387 0.832 -14.562 1.00 71.62 120 ASN A CA 1
ATOM 963 C C . ASN A 1 120 ? 13.027 -0.328 -15.509 1.00 71.62 120 ASN A C 1
ATOM 965 O O . ASN A 1 120 ? 12.478 -0.137 -16.593 1.00 71.62 120 ASN A O 1
ATOM 969 N N . GLY A 1 121 ? 13.306 -1.555 -15.064 1.00 76.44 121 GLY A N 1
ATOM 970 C CA . GLY A 1 121 ? 13.310 -2.745 -15.921 1.00 76.44 121 GLY A CA 1
ATOM 971 C C . GLY A 1 121 ? 11.954 -3.287 -16.389 1.00 76.44 121 GLY A C 1
ATOM 972 O O . GLY A 1 121 ? 11.932 -4.280 -17.106 1.00 76.44 121 GLY A O 1
ATOM 973 N N . HIS A 1 122 ? 10.824 -2.698 -15.995 1.00 79.06 122 HIS A N 1
ATOM 974 C CA . HIS A 1 122 ? 9.513 -3.116 -16.496 1.00 79.06 122 HIS A CA 1
ATOM 975 C C . HIS A 1 122 ? 8.473 -1.996 -16.363 1.00 79.06 122 HIS A C 1
ATOM 977 O O . HIS A 1 122 ? 8.480 -1.251 -15.375 1.00 79.06 122 HIS A O 1
ATOM 983 N N . PRO A 1 123 ? 7.505 -1.892 -17.290 1.00 79.94 123 PRO A N 1
ATOM 984 C CA . PRO A 1 123 ? 6.355 -1.040 -17.070 1.00 79.94 123 PRO A CA 1
ATOM 985 C C . PRO A 1 123 ? 5.534 -1.688 -15.950 1.00 79.94 123 PRO A C 1
ATOM 987 O O . PRO A 1 123 ? 5.308 -2.895 -15.943 1.00 79.94 123 PRO A O 1
ATOM 990 N N . HIS A 1 124 ? 5.085 -0.921 -14.955 1.00 80.44 124 HIS A N 1
ATOM 991 C CA . HIS A 1 124 ? 4.234 -1.415 -13.855 1.00 80.44 124 HIS A CA 1
ATOM 992 C C . HIS A 1 124 ? 2.807 -1.803 -14.319 1.00 80.44 124 HIS A C 1
ATOM 994 O O . HIS A 1 124 ? 1.812 -1.510 -13.657 1.00 80.44 124 HIS A O 1
ATOM 1000 N N . ASN A 1 125 ? 2.703 -2.413 -15.495 1.00 85.81 125 ASN A N 1
ATOM 1001 C CA . ASN A 1 125 ? 1.513 -2.877 -16.171 1.00 85.81 125 ASN A CA 1
ATOM 1002 C C . ASN A 1 125 ? 1.910 -4.123 -16.977 1.00 85.81 125 ASN A C 1
ATOM 1004 O O . ASN A 1 125 ? 2.613 -4.016 -17.981 1.00 85.81 125 ASN A O 1
ATOM 1008 N N . SER A 1 126 ? 1.451 -5.292 -16.530 1.00 86.50 126 SER A N 1
ATOM 1009 C CA . SER A 1 126 ? 1.788 -6.578 -17.145 1.00 86.50 126 SER A CA 1
ATOM 1010 C C . SER A 1 126 ? 1.306 -6.694 -18.588 1.00 86.50 126 SER A C 1
ATOM 1012 O O . SER A 1 126 ? 1.955 -7.368 -19.375 1.00 86.50 126 SER A O 1
ATOM 1014 N N . VAL A 1 127 ? 0.212 -6.018 -18.959 1.00 86.62 127 VAL A N 1
ATOM 1015 C CA . VAL A 1 127 ? -0.297 -6.015 -20.339 1.00 86.62 127 VAL A CA 1
ATOM 1016 C C . VAL A 1 127 ? 0.654 -5.253 -21.253 1.00 86.62 127 VAL A C 1
ATOM 1018 O O . VAL A 1 127 ? 1.000 -5.754 -22.314 1.00 86.62 127 VAL A O 1
ATOM 1021 N N . LEU A 1 128 ? 1.115 -4.072 -20.830 1.00 86.94 128 LEU A N 1
ATOM 1022 C CA . LEU A 1 128 ? 2.096 -3.296 -21.597 1.00 86.94 128 LEU A CA 1
ATOM 1023 C C . LEU A 1 128 ? 3.440 -4.016 -21.684 1.00 86.94 128 LEU A C 1
ATOM 1025 O O . LEU A 1 128 ? 4.061 -3.992 -22.739 1.00 86.94 128 LEU A O 1
ATOM 1029 N N . GLN A 1 129 ? 3.861 -4.675 -20.601 1.00 87.62 129 GLN A N 1
ATOM 1030 C CA . GLN A 1 129 ? 5.088 -5.464 -20.600 1.00 87.62 129 GLN A CA 1
ATOM 1031 C C . GLN A 1 129 ? 5.000 -6.613 -21.607 1.00 87.62 129 GLN A C 1
ATOM 1033 O O . GLN A 1 129 ? 5.847 -6.712 -22.491 1.00 87.62 129 GLN A O 1
ATOM 1038 N N . LEU A 1 130 ? 3.936 -7.417 -21.515 1.00 87.19 130 LEU A N 1
ATOM 1039 C CA . LEU A 1 130 ? 3.675 -8.529 -22.425 1.00 87.19 130 LEU A CA 1
ATOM 1040 C C . LEU A 1 130 ? 3.638 -8.051 -23.873 1.00 87.19 130 LEU A C 1
ATOM 1042 O O . LEU A 1 130 ? 4.272 -8.654 -24.722 1.00 87.19 130 LEU A O 1
ATOM 1046 N N . ALA A 1 131 ? 2.939 -6.945 -24.128 1.00 86.00 131 ALA A N 1
ATOM 1047 C CA . ALA A 1 131 ? 2.787 -6.401 -25.464 1.00 86.00 131 ALA A CA 1
ATOM 1048 C C . ALA A 1 131 ? 4.087 -5.856 -26.055 1.00 86.00 131 ALA A C 1
ATOM 1050 O O . ALA A 1 131 ? 4.299 -5.931 -27.259 1.00 86.00 131 ALA A O 1
ATOM 1051 N N . SER A 1 132 ? 4.951 -5.281 -25.219 1.00 87.12 132 SER A N 1
ATOM 1052 C CA . SER A 1 132 ? 6.259 -4.813 -25.671 1.00 87.12 132 SER A CA 1
ATOM 1053 C C . SER A 1 132 ? 7.242 -5.960 -25.904 1.00 87.12 132 SER A C 1
ATOM 1055 O O . SER A 1 132 ? 8.036 -5.893 -26.836 1.00 87.12 132 SER A O 1
ATOM 1057 N N . GLU A 1 133 ? 7.205 -7.010 -25.077 1.00 88.06 133 GLU A N 1
ATOM 1058 C CA . GLU A 1 133 ? 8.190 -8.098 -25.109 1.00 88.06 133 GLU A CA 1
ATOM 1059 C C . GLU A 1 133 ? 7.790 -9.252 -26.038 1.00 88.06 133 GLU A C 1
ATOM 1061 O O . GLU A 1 133 ? 8.677 -9.898 -26.592 1.00 88.06 133 GLU A O 1
ATOM 1066 N N . TRP A 1 134 ? 6.493 -9.496 -26.238 1.00 82.44 134 TRP A N 1
ATOM 1067 C CA . TRP A 1 134 ? 5.947 -10.612 -27.017 1.00 82.44 134 TRP A CA 1
ATOM 1068 C C . TRP A 1 134 ? 4.804 -10.174 -27.941 1.00 82.44 134 TRP A C 1
ATOM 1070 O O . TRP A 1 134 ? 4.259 -9.077 -27.826 1.00 82.44 134 TRP A O 1
ATOM 1080 N N . ASP A 1 135 ? 4.437 -11.071 -28.854 1.00 70.38 135 ASP A N 1
ATOM 1081 C CA . ASP A 1 135 ? 3.450 -10.863 -29.909 1.00 70.38 135 ASP A CA 1
ATOM 1082 C C . ASP A 1 135 ? 2.119 -10.284 -29.399 1.00 70.38 135 ASP A C 1
ATOM 1084 O O . ASP A 1 135 ? 1.467 -10.828 -28.502 1.00 70.38 135 ASP A O 1
ATOM 1088 N N . CYS A 1 136 ? 1.662 -9.216 -30.055 1.00 64.50 136 CYS A N 1
ATOM 1089 C CA . CYS A 1 136 ? 0.310 -8.676 -29.933 1.00 64.50 136 CYS A CA 1
ATOM 1090 C C . CYS A 1 136 ? -0.388 -8.731 -31.294 1.00 64.50 136 CYS A C 1
ATOM 1092 O O . CYS A 1 136 ? -0.330 -7.771 -32.058 1.00 64.50 136 CYS A O 1
ATOM 1094 N N . TRP A 1 137 ? -1.063 -9.838 -31.620 1.00 55.94 137 TRP A N 1
ATOM 1095 C CA . TRP A 1 137 ? -1.774 -9.983 -32.901 1.00 55.94 137 TRP A CA 1
ATOM 1096 C C . TRP A 1 137 ? -3.284 -10.263 -32.755 1.00 55.94 137 TRP A C 1
ATOM 1098 O O . TRP A 1 137 ? -3.643 -11.068 -31.889 1.00 55.94 137 TRP A O 1
ATOM 1108 N N . PRO A 1 138 ? -4.163 -9.745 -33.654 1.00 64.69 138 PRO A N 1
ATOM 1109 C CA . PRO A 1 138 ? -4.046 -8.553 -34.509 1.00 64.69 138 PRO A CA 1
ATOM 1110 C C . PRO A 1 138 ? -4.816 -7.347 -33.945 1.00 64.69 138 PRO A C 1
ATOM 1112 O O . PRO A 1 138 ? -5.917 -7.492 -33.408 1.00 64.69 138 PRO A O 1
ATOM 1115 N N . LEU A 1 139 ? -4.267 -6.153 -34.177 1.00 46.53 139 LEU A N 1
ATOM 1116 C CA . LEU A 1 139 ? -5.060 -4.953 -34.472 1.00 46.53 139 LEU A CA 1
ATOM 1117 C C . LEU A 1 139 ? -5.439 -4.942 -35.957 1.00 46.53 139 LEU A C 1
ATOM 1119 O O . LEU A 1 139 ? -4.627 -5.450 -36.765 1.00 46.53 139 LEU A O 1
#

Radius of gyration: 21.65 Å; chains: 1; bounding box: 48×26×57 Å

Secondary structure (DSSP, 8-state):
-HHHHHHHHHHHHHHHHHHT-HHHHHHHHHHHHHHHHHHGGGHHHHHHHHHHHHHHHHHHHHIIIIIHHHHTT-------TT--HHHHHHHHHHHHHHHHHHSTTT-S-TTHHHHH-SSS-S-S-HHHHHHHHS-----

Sequence (139 aa)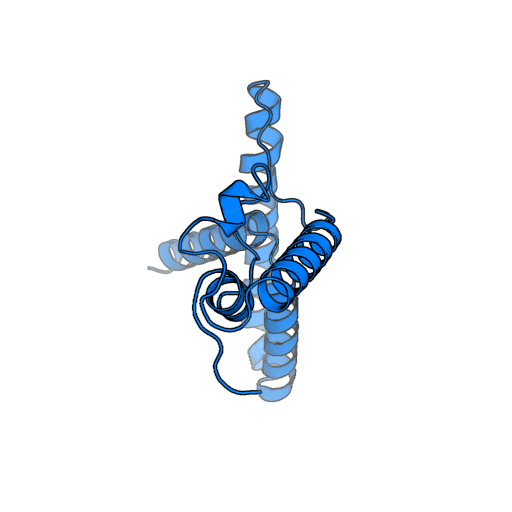:
MRAFLNIALIAWWVLLFYSASRGVLLAWLAGMLLTAYVYKKYARPFLRLQIINIALGVCSYYLLFKVIPAANESSLVTGTIARESTDDRLELWQQAIVLIRESPIFGVGPMHYAWHNPTNGHPHNSVLQLASEWDCWPL

pLDDT: mean 78.89, std 10.96, range [44.25, 92.5]